Protein AF-A0A8K0GBY3-F1 (afdb_monomer_lite)

Organism: Ignelater luminosus (NCBI:txid2038154)

pLDDT: mean 87.92, std 7.22, range [47.56, 95.12]

Sequence (126 aa):
MGFKRESTELSTTEKSYIDDQINLSQSTLINLGNVDVIVSHQLIFSMIDGKICNALIDTKATQKCYLCGAISKQFNEIDKGLNLKIQSSYLQFGLSILHGWIRCFECQRQSFLKTKAEFRKSFATK

Foldseek 3Di:
DDDDDDDLVVLQVVVVVVVVVLVVDAWDWDDPPPDIDTHDDDDFQQPDDLVSLCSNQVHPDSQADSFQRDGPVCVVVVVVVVVGHTDPVSCSNPDPVVVVVVVVVVVVVVVVVVVVVVVVVVVVVD

Secondary structure (DSSP, 8-state):
-------HHHHHHHHHHHHHHHHTPPPEEEEETTEEEEE----------HHHHHHHTT---TTB-TTT--BTTGGG-HHHHTTPPP-GGGGGG---HHHHHHHHHHHHHHHHHHHHHHHHHHHH--

Structure (mmCIF, N/CA/C/O backbone):
data_AF-A0A8K0GBY3-F1
#
_entry.id   AF-A0A8K0GBY3-F1
#
loop_
_atom_site.group_PDB
_atom_site.id
_atom_site.type_symbol
_atom_site.label_atom_id
_atom_site.label_alt_id
_atom_site.label_comp_id
_atom_site.label_asym_id
_atom_site.label_entity_id
_atom_site.label_seq_id
_atom_site.pdbx_PDB_ins_code
_atom_site.Cartn_x
_atom_site.Cartn_y
_atom_site.Cartn_z
_atom_site.occupancy
_atom_site.B_iso_or_equiv
_atom_site.auth_seq_id
_atom_site.auth_comp_id
_atom_site.auth_asym_id
_atom_site.auth_atom_id
_atom_site.pdbx_PDB_model_num
ATOM 1 N N . MET A 1 1 ? -6.164 23.008 11.878 1.00 47.56 1 MET A N 1
ATOM 2 C CA . MET A 1 1 ? -5.899 22.129 10.717 1.00 47.56 1 MET A CA 1
ATOM 3 C C . MET A 1 1 ? -5.616 23.012 9.517 1.00 47.56 1 MET A C 1
ATOM 5 O O . MET A 1 1 ? -6.468 23.812 9.165 1.00 47.56 1 MET A O 1
ATOM 9 N N . GLY A 1 2 ? -4.396 22.967 8.982 1.00 71.25 2 GLY A N 1
ATOM 10 C CA . GLY A 1 2 ? -3.992 23.784 7.833 1.00 71.25 2 GLY A CA 1
ATOM 11 C C . GLY A 1 2 ? -4.065 22.989 6.532 1.00 71.25 2 GLY A C 1
ATOM 12 O O . GLY A 1 2 ? -3.936 21.766 6.554 1.00 71.25 2 GLY A O 1
ATOM 13 N N . PHE A 1 3 ? -4.233 23.678 5.406 1.00 80.00 3 PHE A N 1
ATOM 14 C CA . PHE A 1 3 ? -4.109 23.073 4.082 1.00 80.00 3 PHE A CA 1
ATOM 15 C C . PHE A 1 3 ? -2.647 22.694 3.839 1.00 80.00 3 PHE A C 1
ATOM 17 O O . PHE A 1 3 ? -1.789 23.564 3.694 1.00 80.00 3 PHE A O 1
ATOM 24 N N . LYS A 1 4 ? -2.356 21.393 3.823 1.00 88.12 4 LYS A N 1
ATOM 25 C CA . LYS A 1 4 ? -1.024 20.863 3.525 1.00 88.12 4 LYS A CA 1
ATOM 26 C C . LYS A 1 4 ? -1.059 20.124 2.197 1.00 88.12 4 LYS A C 1
ATOM 28 O O . LYS A 1 4 ? -2.007 19.401 1.901 1.00 88.12 4 LYS A O 1
ATOM 33 N N . ARG A 1 5 ? -0.015 20.313 1.393 1.00 86.88 5 ARG A N 1
ATOM 34 C CA . ARG A 1 5 ? 0.188 19.546 0.163 1.00 86.88 5 ARG A CA 1
ATOM 35 C C . ARG A 1 5 ? 0.670 18.143 0.521 1.00 86.88 5 ARG A C 1
ATOM 37 O O . ARG A 1 5 ? 1.467 17.993 1.437 1.00 86.88 5 ARG A O 1
ATOM 44 N N . GLU A 1 6 ? 0.219 17.143 -0.223 1.00 85.50 6 GLU A N 1
ATOM 45 C CA . GLU A 1 6 ? 0.668 15.758 -0.069 1.00 85.50 6 GLU A CA 1
ATOM 46 C C . GLU A 1 6 ? 2.194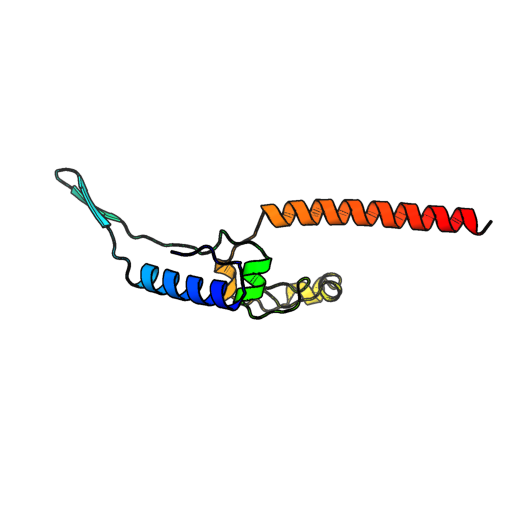 15.638 -0.254 1.00 85.50 6 GLU A C 1
ATOM 48 O O . GLU A 1 6 ? 2.747 16.105 -1.257 1.00 85.50 6 GLU A O 1
ATOM 53 N N . SER A 1 7 ? 2.861 14.997 0.706 1.00 89.50 7 SER A N 1
ATOM 54 C CA . SER A 1 7 ? 4.278 14.628 0.660 1.00 89.50 7 SER A CA 1
ATOM 55 C C . SER A 1 7 ? 4.471 13.245 1.279 1.00 89.50 7 SER A C 1
ATOM 57 O O . SER A 1 7 ? 3.657 12.821 2.096 1.00 89.50 7 SER A O 1
ATOM 59 N N . THR A 1 8 ? 5.561 12.559 0.927 1.00 88.75 8 THR A N 1
ATOM 60 C CA . THR A 1 8 ? 5.889 11.234 1.478 1.00 88.75 8 THR A CA 1
ATOM 61 C C . THR A 1 8 ? 5.941 11.244 3.006 1.00 88.75 8 THR A C 1
ATOM 63 O O . THR A 1 8 ? 5.339 10.396 3.653 1.00 88.75 8 THR A O 1
ATOM 66 N N . GLU A 1 9 ? 6.607 12.244 3.586 1.00 90.00 9 GLU A N 1
ATOM 67 C CA . GLU A 1 9 ? 6.744 12.409 5.038 1.00 90.00 9 GLU A CA 1
ATOM 68 C C . GLU A 1 9 ? 5.389 12.608 5.723 1.00 90.00 9 GLU A C 1
ATOM 70 O O . GLU A 1 9 ? 5.114 11.983 6.748 1.00 90.00 9 GLU A O 1
ATOM 75 N N . LEU A 1 10 ? 4.521 13.443 5.140 1.00 91.25 10 LEU A N 1
ATOM 76 C CA . LEU A 1 10 ? 3.173 13.659 5.658 1.00 91.25 10 LEU A CA 1
ATOM 77 C C . LEU A 1 10 ? 2.344 12.378 5.566 1.00 91.25 10 LEU A C 1
ATOM 79 O O . LEU A 1 10 ? 1.725 12.002 6.551 1.00 91.25 10 LEU A O 1
ATOM 83 N N . SER A 1 11 ? 2.374 11.668 4.437 1.00 91.19 11 SER A N 1
ATOM 84 C CA . SER A 1 11 ? 1.627 10.417 4.263 1.00 91.19 11 SER A CA 1
ATOM 85 C C . SER A 1 11 ? 2.024 9.348 5.282 1.00 91.19 11 SER A C 1
ATOM 87 O O . SER A 1 11 ? 1.151 8.700 5.854 1.00 91.19 11 SER A O 1
ATOM 89 N N . THR A 1 12 ? 3.322 9.187 5.549 1.00 91.69 12 THR A N 1
ATOM 90 C CA . THR A 1 12 ? 3.815 8.228 6.547 1.00 91.69 12 THR A CA 1
ATOM 91 C C . THR A 1 12 ? 3.452 8.651 7.971 1.00 91.69 12 THR A C 1
ATOM 93 O O . THR A 1 12 ? 3.030 7.816 8.770 1.00 91.69 12 THR A O 1
ATOM 96 N N . THR A 1 13 ? 3.554 9.946 8.281 1.00 92.81 13 THR A N 1
ATOM 97 C CA . THR A 1 13 ? 3.226 10.480 9.613 1.00 92.81 13 THR A CA 1
ATOM 98 C C . THR A 1 13 ? 1.736 10.339 9.918 1.00 92.81 13 THR A C 1
ATOM 100 O O . THR A 1 13 ? 1.367 9.834 10.975 1.00 92.81 13 THR A O 1
ATOM 103 N N . GLU A 1 14 ? 0.875 10.732 8.979 1.00 92.62 14 GLU A N 1
ATOM 104 C CA . GLU A 1 14 ? -0.579 10.608 9.120 1.00 92.62 14 GLU A CA 1
ATOM 105 C C . GLU A 1 14 ? -0.999 9.135 9.194 1.00 92.62 14 GLU A C 1
ATOM 107 O O . GLU A 1 14 ? -1.872 8.787 9.983 1.00 92.62 14 GLU A O 1
ATOM 112 N N . LYS A 1 15 ? -0.338 8.237 8.446 1.00 92.75 15 LYS A N 1
ATOM 113 C CA . LYS A 1 15 ? -0.593 6.796 8.567 1.00 92.75 15 LYS A CA 1
ATOM 114 C C . LYS A 1 15 ? -0.280 6.277 9.969 1.00 92.75 15 LYS A C 1
ATOM 116 O O . LYS A 1 15 ? -1.132 5.616 10.551 1.00 92.75 15 LYS A O 1
ATOM 121 N N . SER A 1 16 ? 0.894 6.600 10.513 1.00 93.69 16 SER A N 1
ATOM 122 C CA . SER A 1 16 ? 1.262 6.196 11.878 1.00 93.69 16 SER A CA 1
ATOM 123 C C . SER A 1 16 ? 0.267 6.739 12.901 1.00 93.69 16 SER A C 1
ATOM 125 O O . SER A 1 16 ? -0.203 5.999 13.755 1.00 93.69 16 SER A O 1
ATOM 127 N N . TYR A 1 17 ? -0.113 8.011 12.768 1.00 95.06 17 TYR A N 1
ATOM 128 C CA . TYR A 1 17 ? -1.076 8.647 13.660 1.00 95.06 17 TYR A CA 1
ATOM 129 C C . TYR A 1 17 ? -2.440 7.941 13.657 1.00 95.06 17 TYR A C 1
ATOM 131 O O . TYR A 1 17 ? -3.022 7.711 14.716 1.00 95.06 17 TYR A O 1
ATOM 139 N N . ILE A 1 18 ? -2.945 7.569 12.479 1.00 93.94 18 ILE A N 1
ATOM 140 C CA . ILE A 1 18 ? -4.205 6.830 12.367 1.00 93.94 18 ILE A CA 1
ATOM 141 C C . ILE A 1 18 ? -4.057 5.398 12.892 1.00 93.94 18 ILE A C 1
ATOM 143 O O . ILE A 1 18 ? -4.957 4.925 13.578 1.00 93.94 18 ILE A O 1
ATOM 147 N N . ASP A 1 19 ? -2.938 4.717 12.640 1.00 93.31 19 ASP A N 1
ATOM 148 C CA . ASP A 1 19 ? -2.699 3.373 13.183 1.00 93.31 19 ASP A CA 1
ATOM 149 C C . ASP A 1 19 ? -2.712 3.354 14.707 1.00 93.31 19 ASP A C 1
ATOM 151 O O . ASP A 1 19 ? -3.326 2.472 15.308 1.00 93.31 19 ASP A O 1
ATOM 155 N N . ASP A 1 20 ? -2.101 4.356 15.335 1.00 95.12 20 ASP A N 1
ATOM 156 C CA . ASP A 1 20 ? -2.105 4.501 16.787 1.00 95.12 20 ASP A CA 1
ATOM 157 C C . ASP A 1 20 ? -3.537 4.665 17.321 1.00 95.12 20 ASP A C 1
ATOM 159 O O . ASP A 1 20 ? -3.912 4.036 18.311 1.00 95.12 20 ASP A O 1
ATOM 163 N N . GLN A 1 21 ? -4.383 5.440 16.631 1.00 94.06 21 GLN A N 1
ATOM 164 C CA . GLN A 1 21 ? -5.799 5.576 16.989 1.00 94.06 21 GLN A CA 1
ATOM 165 C C . GLN A 1 21 ? -6.592 4.282 16.802 1.00 94.06 21 GLN A C 1
ATOM 167 O O . 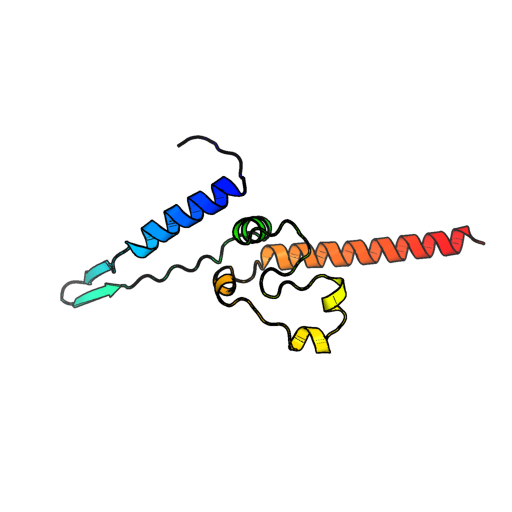GLN A 1 21 ? -7.454 3.969 17.624 1.00 94.06 21 GLN A O 1
ATOM 172 N N . ILE A 1 22 ? -6.308 3.521 15.744 1.00 92.94 22 ILE A N 1
ATOM 173 C CA . ILE A 1 22 ? -6.952 2.228 15.486 1.00 92.94 22 ILE A CA 1
ATOM 174 C C . ILE A 1 22 ? -6.580 1.227 16.581 1.00 92.94 22 ILE A C 1
ATOM 176 O O . ILE A 1 22 ? -7.459 0.543 17.100 1.00 92.94 22 ILE A O 1
ATOM 180 N N . ASN A 1 23 ? -5.308 1.180 16.980 1.00 91.06 23 ASN A N 1
ATOM 181 C CA . ASN A 1 23 ? -4.822 0.283 18.030 1.00 91.06 23 ASN A CA 1
ATOM 182 C C . ASN A 1 23 ? -5.415 0.605 19.411 1.00 91.06 23 ASN A C 1
ATOM 184 O O . ASN A 1 23 ? -5.592 -0.292 20.232 1.00 91.06 23 ASN A O 1
ATOM 188 N N . LEU A 1 24 ? -5.737 1.876 19.665 1.00 92.75 24 LEU A N 1
ATOM 189 C CA . LEU A 1 24 ? -6.419 2.320 20.884 1.00 92.75 24 LEU A CA 1
ATOM 190 C C . LEU A 1 24 ? -7.946 2.136 20.828 1.00 92.75 24 LEU A C 1
ATOM 192 O O . LEU A 1 24 ? -8.622 2.323 21.842 1.00 92.75 24 LEU A O 1
ATOM 196 N N . SER A 1 25 ? -8.503 1.791 19.664 1.00 89.38 25 SER A N 1
ATOM 197 C CA . SER A 1 25 ? -9.943 1.647 19.473 1.00 89.38 25 SER A CA 1
ATOM 198 C C . SER A 1 25 ? -10.482 0.427 20.222 1.00 89.38 25 SER A C 1
ATOM 200 O O . SER A 1 25 ? -9.972 -0.687 20.098 1.00 89.38 25 SER A O 1
ATOM 202 N N . GLN A 1 26 ? -11.538 0.637 21.006 1.00 88.94 26 GLN A N 1
ATOM 203 C CA . GLN A 1 26 ? -12.201 -0.418 21.768 1.00 88.94 26 GLN A CA 1
ATOM 204 C C . GLN A 1 26 ? -13.436 -0.943 21.029 1.00 88.94 26 GLN A C 1
ATOM 206 O O . GLN A 1 26 ? -13.998 -0.291 20.147 1.00 88.94 26 GLN A O 1
ATOM 211 N N . SER A 1 27 ? -13.874 -2.144 21.406 1.00 92.06 27 SER A N 1
ATOM 212 C CA . SER A 1 27 ? -15.143 -2.690 20.916 1.00 92.06 27 SER A CA 1
ATOM 213 C C . SER A 1 27 ? -16.315 -1.853 21.432 1.00 92.06 27 SER A C 1
ATOM 215 O O . SER A 1 27 ? -16.293 -1.378 22.567 1.00 92.06 27 SER A O 1
ATOM 217 N N . THR A 1 28 ? -17.349 -1.675 20.614 1.00 93.75 28 THR A N 1
ATOM 218 C CA . THR A 1 28 ? -18.536 -0.906 21.005 1.00 93.75 28 THR A CA 1
ATOM 219 C C . THR A 1 28 ? -19.559 -1.836 21.637 1.00 93.75 28 THR A C 1
ATOM 221 O O . THR A 1 28 ? -19.974 -2.815 21.020 1.00 93.75 28 THR A O 1
ATOM 224 N N . LEU A 1 29 ? -19.978 -1.518 22.862 1.00 92.75 29 LEU A N 1
ATOM 225 C CA . LEU A 1 29 ? -21.106 -2.168 23.520 1.00 92.75 29 LEU A CA 1
ATOM 226 C C . LEU A 1 29 ? -22.400 -1.465 23.099 1.00 92.75 29 LEU A C 1
ATOM 228 O O . LEU A 1 29 ? -22.540 -0.256 23.276 1.00 92.75 29 LEU A O 1
ATOM 232 N N . ILE A 1 30 ? -23.342 -2.223 22.554 1.00 94.44 30 ILE A N 1
ATOM 233 C CA . ILE A 1 30 ? -24.664 -1.748 22.157 1.00 94.44 30 ILE A CA 1
ATOM 234 C C . ILE A 1 30 ? -25.695 -2.496 22.996 1.00 94.44 30 ILE A C 1
ATOM 236 O O . ILE A 1 30 ? -25.821 -3.714 22.885 1.00 94.44 30 ILE A O 1
ATOM 240 N N . ASN A 1 31 ? -26.450 -1.765 23.813 1.00 91.06 31 ASN A N 1
ATOM 241 C CA . ASN A 1 31 ? -27.575 -2.326 24.552 1.00 91.06 31 ASN A CA 1
ATOM 242 C C . ASN A 1 31 ? -28.846 -2.248 23.691 1.00 91.06 31 ASN A C 1
ATOM 244 O O . ASN A 1 31 ? -29.291 -1.163 23.314 1.00 91.06 31 ASN A O 1
ATOM 248 N N . LEU A 1 32 ? -29.420 -3.405 23.366 1.00 90.31 32 LEU A N 1
ATOM 249 C CA . LEU A 1 32 ? -30.674 -3.548 22.624 1.00 90.31 32 LEU A CA 1
ATOM 250 C C . LEU A 1 32 ? -31.763 -4.083 23.562 1.00 90.31 32 LEU A C 1
ATOM 252 O O . LEU A 1 32 ? -32.265 -5.199 23.408 1.00 90.31 32 LEU A O 1
ATOM 256 N N . GLY A 1 33 ? -32.108 -3.285 24.573 1.00 89.94 33 GLY A N 1
ATOM 257 C CA . GLY A 1 33 ? -33.114 -3.628 25.576 1.00 89.94 33 GLY A CA 1
ATOM 258 C C . GLY A 1 33 ? -32.614 -4.714 26.526 1.00 89.94 33 GLY A C 1
ATOM 259 O O . GLY A 1 33 ? -31.952 -4.414 27.513 1.00 89.94 33 GLY A O 1
ATOM 260 N N . ASN A 1 34 ? -32.921 -5.978 26.217 1.00 89.75 34 ASN A N 1
ATOM 261 C CA . ASN A 1 34 ? -32.572 -7.127 27.065 1.00 89.75 34 ASN A CA 1
ATOM 262 C C . ASN A 1 34 ? -31.292 -7.856 26.622 1.00 89.75 34 ASN A C 1
ATOM 264 O O . ASN A 1 34 ? -30.936 -8.869 27.220 1.00 89.75 34 ASN A O 1
ATOM 268 N N . VAL A 1 35 ? -30.634 -7.395 25.556 1.00 92.50 35 VAL A N 1
ATOM 269 C CA . VAL A 1 35 ? -29.430 -8.034 25.014 1.00 92.50 35 VAL A CA 1
ATOM 270 C C . VAL A 1 35 ? -28.325 -7.000 24.870 1.00 92.50 35 VAL A C 1
ATOM 272 O O . VAL A 1 35 ? -28.518 -5.966 24.232 1.00 92.50 35 VAL A O 1
ATOM 275 N N . ASP A 1 36 ? -27.157 -7.318 25.419 1.00 92.88 36 ASP A N 1
ATOM 276 C CA . ASP A 1 36 ? -25.923 -6.580 25.175 1.00 92.88 36 ASP A CA 1
ATOM 277 C C . ASP A 1 36 ? -25.176 -7.202 23.993 1.00 92.88 36 ASP A C 1
ATOM 279 O O . ASP A 1 36 ? -24.875 -8.397 23.978 1.00 92.88 36 ASP A O 1
ATOM 283 N N . VAL A 1 37 ? -24.874 -6.383 22.988 1.00 94.56 37 VAL A N 1
ATOM 284 C CA . VAL A 1 37 ? -24.120 -6.768 21.793 1.00 94.56 37 VAL A CA 1
ATOM 285 C C . VAL A 1 37 ? -22.763 -6.081 21.824 1.00 94.56 37 VAL A C 1
ATOM 287 O O . VAL A 1 37 ? -22.682 -4.864 21.962 1.00 94.56 37 VAL A O 1
ATOM 290 N N . ILE A 1 38 ? -21.688 -6.851 21.662 1.00 94.94 38 ILE A N 1
ATOM 291 C CA . ILE A 1 38 ? -20.325 -6.323 21.554 1.00 94.94 38 ILE A CA 1
ATOM 292 C C . ILE A 1 38 ? -19.913 -6.351 20.084 1.00 94.94 38 ILE A C 1
ATOM 294 O O . ILE A 1 38 ? -19.896 -7.409 19.457 1.00 94.94 38 ILE A O 1
ATOM 298 N N . VAL A 1 39 ? -19.562 -5.189 19.540 1.00 94.06 39 VAL A N 1
ATOM 299 C CA . VAL A 1 39 ? -19.108 -5.026 18.157 1.00 94.06 39 VAL A CA 1
ATOM 300 C C . VAL A 1 39 ? -17.601 -4.796 18.141 1.00 94.06 39 VAL A C 1
ATOM 302 O O . VAL A 1 39 ? -17.113 -3.775 18.628 1.00 94.06 39 VAL A O 1
ATOM 305 N N . SER A 1 40 ? -16.862 -5.745 17.567 1.00 93.62 40 SER A N 1
ATOM 306 C CA . SER A 1 40 ? -15.429 -5.616 17.294 1.00 93.62 40 SER A CA 1
ATOM 307 C C . SER A 1 40 ? -15.193 -4.983 15.923 1.00 93.62 40 SER A C 1
ATOM 309 O O . SER A 1 40 ? -15.781 -5.420 14.932 1.00 93.62 40 SER A O 1
ATOM 311 N N . HIS A 1 41 ? -14.287 -4.011 15.846 1.00 92.94 41 HIS A N 1
ATOM 312 C CA . HIS A 1 41 ? -13.969 -3.303 14.607 1.00 92.94 41 HIS A CA 1
ATOM 313 C C . HIS A 1 41 ? -12.613 -3.754 14.064 1.00 92.94 41 HIS A C 1
ATOM 315 O O . HIS A 1 41 ? -11.615 -3.712 14.778 1.00 92.94 41 HIS A O 1
ATOM 321 N N . GLN A 1 42 ? -12.568 -4.140 12.788 1.00 91.25 42 GLN A N 1
ATOM 322 C CA . GLN A 1 42 ? -11.322 -4.393 12.067 1.00 91.25 42 GLN A CA 1
ATOM 323 C C . GLN A 1 42 ? -11.240 -3.445 10.873 1.00 91.25 42 GLN A C 1
ATOM 325 O O . GLN A 1 42 ? -12.061 -3.504 9.958 1.00 91.25 42 GLN A O 1
ATOM 330 N N . LEU A 1 43 ? -10.246 -2.560 10.889 1.00 91.69 43 LEU A N 1
ATOM 331 C CA . LEU A 1 43 ? -10.026 -1.573 9.837 1.00 91.69 43 LEU A CA 1
ATOM 332 C C . LEU A 1 43 ? -8.915 -2.058 8.903 1.00 91.69 43 LEU A C 1
ATOM 334 O O . LEU A 1 43 ? -7.853 -2.482 9.354 1.00 91.69 43 LEU A O 1
ATOM 338 N N . ILE A 1 44 ? -9.166 -2.004 7.593 1.00 90.69 44 ILE A N 1
ATOM 339 C CA . ILE A 1 44 ? -8.217 -2.422 6.555 1.00 90.69 44 ILE A CA 1
ATOM 340 C C . ILE A 1 44 ? -7.828 -1.199 5.732 1.00 90.69 44 ILE A C 1
ATOM 342 O O . ILE A 1 44 ? -8.679 -0.491 5.194 1.00 90.69 44 ILE A O 1
ATOM 346 N N . PHE A 1 45 ? -6.526 -0.964 5.606 1.00 92.12 45 PHE A N 1
ATOM 347 C CA . PHE A 1 45 ? -5.985 0.202 4.916 1.00 92.12 45 PHE A CA 1
ATOM 348 C C . PHE A 1 45 ? -5.858 -0.011 3.397 1.00 92.12 45 PHE A C 1
ATOM 350 O O . PHE A 1 45 ? -4.771 0.081 2.832 1.00 92.12 45 PHE A O 1
ATOM 357 N N . SER A 1 46 ? -6.980 -0.308 2.734 1.00 91.56 46 SER A N 1
ATOM 358 C CA . SER A 1 46 ? -7.019 -0.656 1.304 1.00 91.56 46 SER A CA 1
ATOM 359 C C . SER A 1 46 ? -7.440 0.488 0.379 1.00 91.56 46 SER A C 1
ATOM 361 O O . SER A 1 46 ? -7.256 0.413 -0.835 1.00 91.56 46 SER A O 1
ATOM 363 N N . MET A 1 47 ? -8.042 1.548 0.920 1.00 90.50 47 MET A N 1
ATOM 364 C CA . MET A 1 47 ? -8.521 2.687 0.133 1.00 90.50 47 MET A CA 1
ATOM 365 C C . MET A 1 47 ? -7.397 3.705 -0.082 1.00 90.50 47 MET A C 1
ATOM 367 O O . MET A 1 47 ? -7.450 4.827 0.417 1.00 90.50 47 MET A O 1
ATOM 371 N N . ILE A 1 48 ? -6.362 3.292 -0.812 1.00 88.12 48 ILE A N 1
ATOM 372 C CA . ILE A 1 48 ? -5.223 4.142 -1.160 1.00 88.12 48 ILE A CA 1
ATOM 373 C C . ILE A 1 48 ? -4.946 4.130 -2.660 1.00 88.12 48 ILE A C 1
ATOM 375 O O . ILE A 1 48 ? -5.277 3.186 -3.386 1.00 88.12 48 ILE A O 1
ATOM 379 N N . ASP A 1 49 ? -4.314 5.193 -3.141 1.00 85.88 49 ASP A N 1
ATOM 380 C CA . ASP A 1 49 ? -3.753 5.223 -4.482 1.00 85.88 49 ASP A CA 1
ATOM 381 C C . ASP A 1 49 ? -2.348 4.593 -4.527 1.00 85.88 49 ASP A C 1
ATOM 383 O O . ASP A 1 49 ? -1.654 4.422 -3.519 1.00 85.88 49 ASP A O 1
AT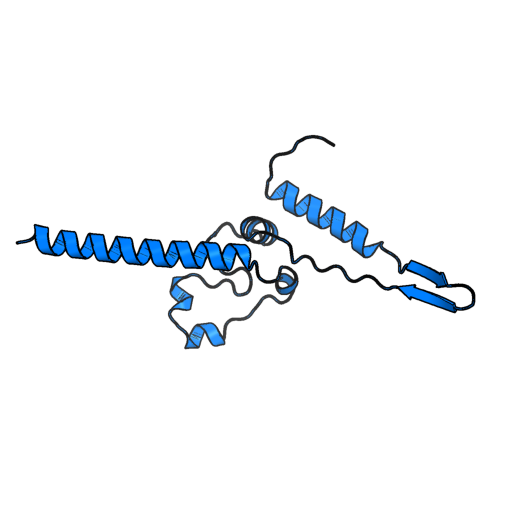OM 387 N N . GLY A 1 50 ? -1.907 4.239 -5.737 1.00 80.88 50 GLY A N 1
ATOM 388 C CA . GLY A 1 50 ? -0.601 3.608 -5.935 1.00 80.88 50 GLY A CA 1
ATOM 389 C C . GLY A 1 50 ? 0.593 4.520 -5.624 1.00 80.88 50 GLY A C 1
ATOM 390 O O . GLY A 1 50 ? 1.683 4.019 -5.357 1.00 80.88 50 GLY A O 1
ATOM 391 N N . LYS A 1 51 ? 0.424 5.848 -5.646 1.00 83.31 51 LYS A N 1
ATOM 392 C CA . LYS A 1 51 ? 1.487 6.805 -5.315 1.00 83.31 51 LYS A CA 1
ATOM 393 C C . LYS A 1 51 ? 1.700 6.857 -3.801 1.00 83.31 51 LYS A C 1
ATOM 395 O O . LYS A 1 51 ? 2.851 6.791 -3.375 1.00 83.31 51 LYS A O 1
ATOM 400 N N . ILE A 1 52 ? 0.631 6.871 -3.010 1.00 87.62 52 ILE A N 1
ATOM 401 C CA . ILE A 1 52 ? 0.696 6.746 -1.549 1.00 87.62 52 ILE A CA 1
ATOM 402 C C . ILE A 1 52 ? 1.287 5.393 -1.150 1.00 87.62 52 ILE A C 1
ATOM 404 O O . ILE A 1 52 ? 2.157 5.341 -0.287 1.00 87.62 52 ILE A O 1
ATOM 408 N N . CYS A 1 53 ? 0.912 4.306 -1.829 1.00 87.94 53 CYS A N 1
ATOM 409 C CA . CYS A 1 53 ? 1.521 2.992 -1.597 1.00 87.94 53 CYS A CA 1
ATOM 410 C C . CYS A 1 53 ? 3.055 3.025 -1.775 1.00 87.94 53 CYS A C 1
ATOM 412 O O . CYS A 1 53 ? 3.800 2.580 -0.905 1.00 87.94 53 CYS A O 1
ATOM 414 N N . ASN A 1 54 ? 3.544 3.641 -2.857 1.00 86.62 54 ASN A N 1
ATOM 415 C CA . ASN A 1 54 ? 4.984 3.797 -3.089 1.00 86.62 54 ASN A CA 1
ATOM 416 C C . ASN A 1 54 ? 5.671 4.679 -2.036 1.00 86.62 54 ASN A C 1
ATOM 418 O O . ASN A 1 54 ? 6.799 4.384 -1.643 1.00 86.62 54 ASN A O 1
ATOM 422 N N . ALA A 1 55 ? 4.994 5.736 -1.577 1.00 88.00 55 ALA A N 1
ATOM 423 C CA . ALA A 1 55 ? 5.481 6.610 -0.514 1.00 88.00 55 ALA A CA 1
ATOM 424 C C . ALA A 1 55 ? 5.660 5.851 0.814 1.00 88.00 55 ALA A C 1
ATOM 426 O O . ALA A 1 55 ? 6.689 5.997 1.466 1.00 88.00 55 ALA A O 1
ATOM 427 N N . LEU A 1 56 ? 4.706 4.987 1.171 1.00 88.31 56 LEU A N 1
ATOM 428 C CA . LEU A 1 56 ? 4.737 4.201 2.411 1.00 88.31 56 LEU A CA 1
ATOM 429 C C . LEU A 1 56 ? 5.783 3.079 2.406 1.00 88.31 56 LEU A C 1
ATOM 431 O O . LEU A 1 56 ? 6.237 2.657 3.465 1.00 88.31 56 LEU A O 1
ATOM 435 N N . ILE A 1 57 ? 6.165 2.589 1.227 1.00 86.62 57 ILE A N 1
ATOM 436 C CA . ILE A 1 57 ? 7.140 1.495 1.058 1.00 86.62 57 ILE A CA 1
ATOM 437 C C . ILE A 1 57 ? 8.550 2.048 0.759 1.00 86.62 57 ILE A C 1
ATOM 439 O O . ILE A 1 57 ? 9.474 1.293 0.462 1.00 86.62 57 ILE A O 1
ATOM 443 N N . ASP A 1 58 ? 8.722 3.374 0.813 1.00 80.06 58 ASP A N 1
ATOM 444 C CA . ASP A 1 58 ? 9.960 4.088 0.465 1.00 80.06 58 ASP A CA 1
ATOM 445 C C . ASP A 1 58 ? 10.540 3.652 -0.898 1.00 80.06 58 ASP A C 1
ATOM 447 O O . ASP A 1 58 ? 11.744 3.483 -1.110 1.00 80.06 58 ASP A O 1
ATOM 451 N N . THR A 1 59 ? 9.653 3.423 -1.870 1.00 78.38 59 THR A N 1
ATOM 452 C CA . THR A 1 59 ? 10.042 3.056 -3.231 1.00 78.38 59 THR A CA 1
ATOM 453 C C . THR A 1 59 ? 9.941 4.272 -4.145 1.00 78.38 59 THR A C 1
ATOM 455 O O . THR A 1 59 ? 8.870 4.807 -4.417 1.00 78.38 59 THR A O 1
ATOM 458 N N . LYS A 1 60 ? 11.089 4.699 -4.683 1.00 71.12 60 LYS A N 1
ATOM 459 C CA . LYS A 1 60 ? 11.167 5.805 -5.659 1.00 71.12 60 LYS A CA 1
ATOM 460 C C . LYS A 1 60 ? 10.729 5.391 -7.070 1.00 71.12 60 LYS A C 1
ATOM 462 O O . LYS A 1 60 ? 10.549 6.236 -7.942 1.00 71.12 60 LYS A O 1
ATOM 467 N N . ALA A 1 61 ? 10.586 4.088 -7.314 1.00 71.94 61 ALA A N 1
ATOM 468 C CA . ALA A 1 61 ? 10.258 3.531 -8.619 1.00 71.94 61 ALA A CA 1
ATOM 469 C C . ALA A 1 61 ? 8.741 3.389 -8.805 1.00 71.94 61 ALA A C 1
ATOM 471 O O . ALA A 1 61 ? 8.116 2.492 -8.253 1.00 71.94 61 ALA A O 1
ATOM 472 N N . THR A 1 62 ? 8.161 4.216 -9.673 1.00 69.81 62 THR A N 1
ATOM 473 C CA . THR A 1 62 ? 6.725 4.182 -10.009 1.00 69.81 62 THR A CA 1
ATOM 474 C C . THR A 1 62 ? 6.293 2.951 -10.816 1.00 69.81 62 THR A C 1
ATOM 476 O O . THR A 1 62 ? 5.098 2.701 -10.947 1.00 69.81 62 THR A O 1
ATOM 479 N N . GLN A 1 63 ? 7.244 2.183 -11.361 1.00 77.69 63 GLN A N 1
ATOM 480 C CA . GLN A 1 63 ? 7.016 0.985 -12.186 1.00 77.69 63 GLN A CA 1
ATOM 481 C C . GLN A 1 63 ? 7.614 -0.285 -11.558 1.00 77.69 63 GLN A C 1
ATOM 483 O O . GLN A 1 63 ? 8.143 -1.155 -12.254 1.00 77.69 63 GLN A O 1
ATOM 488 N N . LYS A 1 64 ? 7.578 -0.375 -10.230 1.00 86.06 64 LYS A N 1
ATOM 489 C CA . LYS A 1 64 ? 7.976 -1.562 -9.474 1.00 86.06 64 LYS A CA 1
ATOM 490 C C . LYS A 1 64 ? 6.758 -2.078 -8.719 1.00 86.06 64 LYS A C 1
ATOM 492 O O . LYS A 1 64 ? 6.021 -1.291 -8.134 1.00 86.06 64 LYS A O 1
ATOM 497 N N . CYS A 1 65 ? 6.521 -3.385 -8.749 1.00 87.88 65 CYS A N 1
ATOM 498 C CA . CYS A 1 65 ? 5.437 -3.969 -7.971 1.00 87.88 65 CYS A CA 1
ATOM 499 C C . CYS A 1 65 ? 5.736 -3.820 -6.479 1.00 87.88 65 CYS A C 1
ATOM 501 O O . CYS A 1 65 ? 6.796 -4.239 -6.016 1.00 87.88 65 CYS A O 1
ATOM 503 N N . TYR A 1 66 ? 4.798 -3.253 -5.728 1.00 87.31 66 TYR A N 1
ATOM 504 C CA . TYR A 1 66 ? 4.966 -3.041 -4.296 1.00 87.31 66 TYR A CA 1
ATOM 505 C C . TYR A 1 66 ? 4.934 -4.347 -3.490 1.00 87.31 66 TYR A C 1
ATOM 507 O O . TYR A 1 66 ? 5.585 -4.431 -2.460 1.00 87.31 66 TYR A O 1
ATOM 515 N N . LEU A 1 67 ? 4.243 -5.387 -3.974 1.00 89.94 67 LEU A N 1
ATOM 516 C CA . LEU A 1 67 ? 4.132 -6.676 -3.279 1.00 89.94 67 LEU A CA 1
ATOM 517 C C . LEU A 1 67 ? 5.394 -7.533 -3.405 1.00 89.94 67 LEU A C 1
ATOM 519 O O . LEU A 1 67 ? 5.864 -8.085 -2.414 1.00 89.94 67 LEU A O 1
ATOM 523 N N . CYS A 1 68 ? 5.924 -7.677 -4.622 1.00 89.38 68 CYS A N 1
ATOM 524 C CA . CYS A 1 68 ? 7.018 -8.60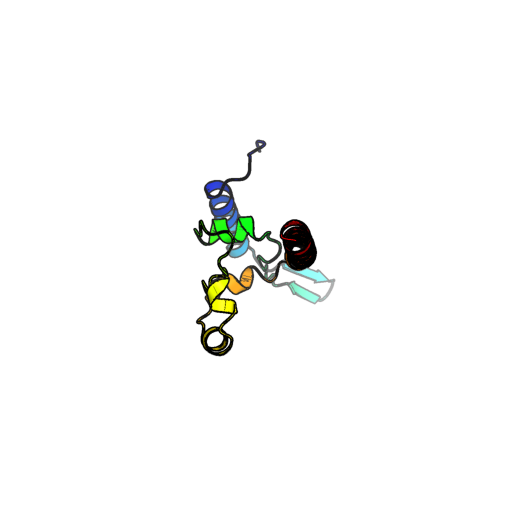9 -4.920 1.00 89.38 68 CYS A CA 1
ATOM 525 C C . CYS A 1 68 ? 8.319 -7.930 -5.365 1.00 89.38 68 CYS A C 1
ATOM 527 O O . CYS A 1 68 ? 9.335 -8.589 -5.568 1.00 89.38 68 CYS A O 1
ATOM 529 N N . GLY A 1 69 ? 8.304 -6.613 -5.568 1.00 87.75 69 GLY A N 1
ATOM 530 C CA . GLY A 1 69 ? 9.469 -5.854 -6.009 1.00 87.75 69 GLY A CA 1
ATOM 531 C C . GLY A 1 69 ? 9.877 -6.069 -7.470 1.00 87.75 69 GLY A C 1
ATOM 532 O O . GLY A 1 69 ? 10.898 -5.520 -7.882 1.00 87.75 69 GLY A O 1
ATOM 533 N N . ALA A 1 70 ? 9.117 -6.827 -8.262 1.00 88.94 70 ALA A N 1
ATOM 534 C CA . ALA A 1 70 ? 9.445 -7.050 -9.664 1.00 88.94 70 ALA A CA 1
ATOM 535 C C . ALA A 1 70 ? 9.257 -5.786 -10.516 1.00 88.94 70 ALA A C 1
ATOM 537 O O . ALA A 1 70 ? 8.333 -4.996 -10.301 1.00 88.94 70 ALA A O 1
ATOM 538 N N . ILE A 1 71 ? 10.131 -5.608 -11.506 1.00 88.38 71 ILE A N 1
ATOM 539 C CA . ILE A 1 71 ? 10.027 -4.561 -12.532 1.00 88.38 71 ILE A CA 1
ATOM 540 C C . ILE A 1 71 ? 9.342 -5.093 -13.795 1.00 88.38 71 ILE A C 1
ATOM 542 O O . ILE A 1 71 ? 9.345 -6.296 -14.050 1.00 88.38 71 ILE A O 1
ATOM 546 N N . SER A 1 72 ? 8.842 -4.199 -14.653 1.00 86.31 72 SER A N 1
ATOM 547 C CA . SER A 1 72 ? 8.122 -4.549 -15.894 1.00 86.31 72 SER A CA 1
ATOM 548 C C . SER A 1 72 ? 8.832 -5.585 -16.777 1.00 86.31 72 SER A C 1
ATOM 550 O O . SER A 1 72 ? 8.173 -6.414 -17.391 1.00 86.31 72 SER A O 1
ATOM 552 N N . LYS A 1 73 ? 10.173 -5.583 -16.828 1.00 86.38 73 LYS A N 1
ATOM 553 C CA . LYS A 1 73 ? 10.942 -6.569 -17.613 1.00 86.38 73 LYS A CA 1
ATOM 554 C C . LYS A 1 73 ? 10.835 -7.993 -17.059 1.00 86.38 73 LYS A C 1
ATOM 556 O O . LYS A 1 73 ? 10.816 -8.935 -17.837 1.00 86.38 73 LYS A O 1
ATOM 561 N N . GLN A 1 74 ? 10.763 -8.138 -15.737 1.00 87.81 74 GLN A N 1
ATOM 562 C CA . GLN A 1 74 ? 10.694 -9.437 -15.062 1.00 87.81 74 GLN A CA 1
ATOM 563 C C . GLN A 1 74 ? 9.302 -10.064 -15.181 1.00 87.81 74 GLN A C 1
ATOM 565 O O . GLN A 1 74 ? 9.184 -11.281 -15.181 1.00 87.81 74 GLN A O 1
ATOM 570 N N . PHE A 1 75 ? 8.255 -9.250 -15.352 1.00 87.00 75 PHE A N 1
ATOM 571 C CA . PHE A 1 75 ? 6.894 -9.747 -15.574 1.00 87.00 75 PHE A CA 1
ATOM 572 C C . PHE A 1 75 ? 6.708 -10.477 -16.909 1.00 87.00 75 PHE A C 1
ATOM 574 O O . PHE A 1 75 ? 5.759 -11.241 -17.046 1.00 87.00 75 PHE A O 1
ATOM 581 N N . ASN A 1 76 ? 7.618 -10.293 -17.870 1.00 88.25 76 ASN A N 1
ATOM 582 C CA . ASN A 1 76 ? 7.599 -11.056 -19.119 1.00 88.25 76 ASN A CA 1
ATOM 583 C C . ASN A 1 76 ? 8.086 -12.506 -18.933 1.00 88.25 76 ASN A C 1
ATOM 585 O O . ASN A 1 76 ? 7.876 -13.337 -19.811 1.00 88.25 76 ASN A O 1
ATOM 589 N N . GLU A 1 77 ? 8.736 -12.818 -17.810 1.00 90.31 77 GLU A N 1
ATOM 590 C CA . GLU A 1 77 ? 9.266 -14.145 -17.497 1.00 90.31 77 GLU A CA 1
ATOM 591 C C . GLU A 1 77 ? 8.325 -14.855 -16.511 1.00 90.31 77 GLU A C 1
ATOM 593 O O . GLU A 1 77 ? 8.544 -14.847 -15.298 1.00 90.31 77 GLU A O 1
ATOM 598 N N . ILE A 1 78 ? 7.254 -15.457 -17.039 1.00 89.19 78 ILE A N 1
ATOM 599 C CA . ILE A 1 78 ? 6.145 -16.029 -16.250 1.00 89.19 78 ILE A CA 1
ATOM 600 C C . ILE A 1 78 ? 6.648 -17.030 -15.197 1.00 89.19 78 ILE A C 1
ATOM 602 O O . ILE A 1 78 ? 6.276 -16.925 -14.028 1.00 89.19 78 ILE A O 1
ATOM 606 N N . ASP A 1 79 ? 7.555 -17.934 -15.576 1.00 90.69 79 ASP A N 1
ATOM 607 C CA . ASP A 1 79 ? 8.093 -18.968 -14.677 1.00 90.69 79 ASP A CA 1
ATOM 608 C C . ASP A 1 79 ? 8.845 -18.377 -13.478 1.00 90.69 79 ASP A C 1
ATOM 610 O O . ASP A 1 79 ? 8.774 -18.886 -12.355 1.00 90.69 79 ASP A O 1
ATOM 614 N N . LYS A 1 80 ? 9.554 -17.260 -13.689 1.00 87.06 80 LYS A N 1
ATOM 615 C CA . LYS A 1 80 ? 10.233 -16.549 -12.600 1.00 87.06 80 LYS A CA 1
ATOM 616 C C . LYS A 1 80 ? 9.235 -15.766 -11.756 1.00 87.06 80 LYS A C 1
ATOM 618 O O . LYS A 1 80 ? 9.409 -15.693 -10.543 1.00 87.06 80 LYS A O 1
ATOM 623 N N . GLY A 1 81 ? 8.181 -15.239 -12.380 1.00 86.00 81 GLY A N 1
ATOM 624 C CA . GLY A 1 81 ? 7.091 -14.527 -11.718 1.00 86.00 81 GLY A CA 1
ATOM 625 C C . GLY A 1 81 ? 6.358 -15.366 -10.669 1.00 86.00 81 GLY A C 1
ATOM 626 O O . GLY A 1 81 ? 6.093 -14.870 -9.576 1.00 86.00 81 GLY A O 1
ATOM 627 N N . LEU A 1 82 ? 6.094 -16.643 -10.963 1.00 87.31 82 LEU A N 1
ATOM 628 C CA . LEU A 1 82 ? 5.399 -17.569 -10.053 1.00 87.31 82 LEU A CA 1
ATOM 629 C C . LEU A 1 82 ? 6.163 -17.838 -8.748 1.00 87.31 82 LEU A C 1
ATOM 631 O O . LEU A 1 82 ? 5.555 -18.157 -7.731 1.00 87.31 82 LEU A O 1
ATOM 635 N N . ASN A 1 83 ? 7.487 -17.686 -8.769 1.00 88.44 83 ASN A N 1
ATOM 636 C CA . ASN A 1 83 ? 8.367 -17.980 -7.638 1.00 88.44 83 ASN A CA 1
ATOM 637 C C . ASN A 1 83 ? 8.768 -16.729 -6.837 1.00 88.44 83 ASN A C 1
ATOM 639 O O . ASN A 1 83 ? 9.620 -16.798 -5.947 1.00 88.44 83 ASN A O 1
ATOM 643 N N . LEU A 1 84 ? 8.191 -15.565 -7.150 1.00 89.44 84 LEU A N 1
ATOM 644 C CA . LEU A 1 84 ? 8.512 -14.326 -6.453 1.00 89.44 84 LEU A CA 1
ATOM 645 C C . LEU A 1 84 ? 7.953 -14.330 -5.028 1.00 89.44 84 LEU A C 1
ATOM 647 O O . LEU A 1 84 ? 6.773 -14.584 -4.793 1.00 89.44 84 LEU A O 1
ATOM 651 N N . LYS A 1 85 ? 8.804 -13.965 -4.068 1.00 91.31 85 LYS A N 1
ATOM 652 C CA . LYS A 1 85 ? 8.382 -13.759 -2.682 1.00 91.31 85 LYS A CA 1
ATOM 653 C C . LYS A 1 85 ? 7.582 -12.466 -2.573 1.00 91.31 85 LYS A C 1
ATOM 655 O O . LYS A 1 85 ? 8.036 -11.412 -3.019 1.00 91.31 85 LYS A O 1
ATOM 660 N N . ILE A 1 86 ? 6.415 -12.558 -1.946 1.00 92.19 86 ILE A N 1
ATOM 661 C CA . ILE A 1 86 ? 5.569 -11.406 -1.636 1.00 92.19 86 ILE A CA 1
ATOM 662 C C . ILE A 1 86 ? 5.803 -10.932 -0.203 1.00 92.19 86 ILE A C 1
ATOM 664 O O . ILE A 1 86 ? 6.049 -11.730 0.701 1.00 92.19 86 ILE A O 1
ATOM 668 N N . GLN A 1 87 ? 5.711 -9.624 0.004 1.00 89.81 87 GLN A N 1
ATOM 669 C CA . GLN A 1 87 ? 5.716 -9.007 1.325 1.00 89.81 87 GLN A CA 1
ATOM 670 C C . GLN A 1 87 ? 4.287 -8.979 1.873 1.00 89.81 87 GLN A C 1
ATOM 672 O O . GLN A 1 87 ? 3.468 -8.155 1.464 1.00 89.81 87 GLN A O 1
ATOM 677 N N . SER A 1 88 ? 3.975 -9.893 2.796 1.00 89.38 88 SER A N 1
ATOM 678 C CA . SER A 1 88 ? 2.615 -10.063 3.329 1.00 89.38 88 SER A CA 1
ATOM 679 C C . SER A 1 88 ? 2.077 -8.823 4.050 1.00 89.38 88 SER A C 1
ATOM 681 O O . SER A 1 88 ? 0.875 -8.579 4.021 1.00 89.38 88 SER A O 1
ATOM 683 N N . SER A 1 89 ? 2.951 -8.002 4.642 1.00 88.44 89 SER A N 1
ATOM 684 C CA . SER A 1 89 ? 2.577 -6.737 5.297 1.00 88.44 89 SER A CA 1
ATOM 685 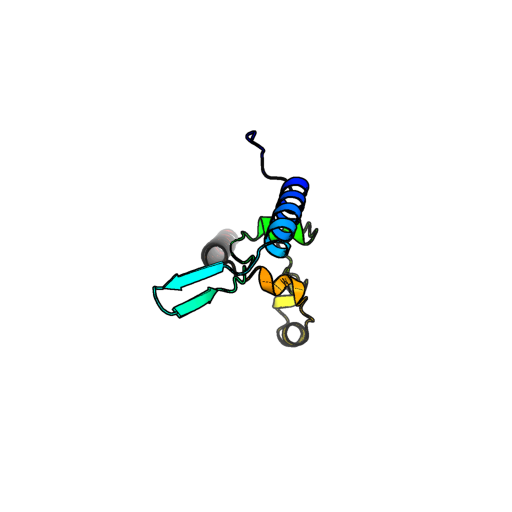C C . SER A 1 89 ? 1.946 -5.726 4.337 1.00 88.44 89 SER A C 1
ATOM 687 O O . SER A 1 89 ? 1.164 -4.878 4.755 1.00 88.44 89 SER A O 1
ATOM 689 N N . TYR A 1 90 ? 2.239 -5.825 3.040 1.00 90.25 90 TYR A N 1
ATOM 690 C CA . TYR A 1 90 ? 1.721 -4.913 2.021 1.00 90.25 90 TYR A CA 1
ATOM 691 C C . TYR A 1 90 ? 0.398 -5.384 1.407 1.00 90.25 90 TYR A C 1
ATOM 693 O O . TYR A 1 90 ? -0.212 -4.651 0.630 1.00 90.25 90 TYR A O 1
ATOM 701 N N . LEU A 1 91 ? -0.095 -6.573 1.775 1.00 91.00 91 LEU A N 1
ATOM 702 C CA . LEU A 1 91 ? -1.404 -7.061 1.323 1.00 91.00 91 LEU A CA 1
ATOM 703 C C . LEU A 1 91 ? -2.559 -6.203 1.854 1.00 91.00 91 LEU A C 1
ATOM 705 O O . LEU A 1 91 ? -3.594 -6.102 1.198 1.00 91.00 91 LEU A O 1
ATOM 709 N N . GLN A 1 92 ? -2.366 -5.528 2.992 1.00 90.69 92 GLN A N 1
ATOM 710 C CA . GLN A 1 92 ? -3.360 -4.623 3.580 1.00 90.69 92 GLN A CA 1
ATOM 711 C C . GLN A 1 92 ? -3.735 -3.450 2.661 1.00 90.69 92 GLN A C 1
ATOM 713 O O . GLN A 1 92 ? -4.837 -2.924 2.773 1.00 90.69 92 GLN A O 1
ATOM 718 N N . PHE A 1 93 ? -2.841 -3.072 1.738 1.00 90.00 93 PHE A N 1
ATOM 719 C CA . PHE A 1 93 ? -3.074 -2.011 0.756 1.00 90.00 93 PHE A CA 1
ATOM 720 C C . PHE A 1 93 ? -4.109 -2.397 -0.305 1.00 90.00 93 PHE A C 1
ATOM 722 O O . PHE A 1 93 ? -4.613 -1.530 -1.016 1.00 90.00 93 PHE A O 1
ATOM 729 N N . GLY A 1 94 ? -4.451 -3.685 -0.406 1.00 89.81 94 GLY A N 1
ATOM 730 C CA . GLY A 1 94 ? -5.429 -4.187 -1.360 1.00 89.81 94 GLY A CA 1
ATOM 731 C C . GLY A 1 94 ? -5.029 -3.941 -2.816 1.00 89.81 94 GLY A C 1
ATOM 732 O O . GLY A 1 94 ? -3.867 -3.685 -3.140 1.00 89.81 94 GLY A O 1
ATOM 733 N N . LEU A 1 95 ? -6.014 -4.052 -3.709 1.00 86.94 95 LEU A N 1
ATOM 734 C CA . LEU A 1 95 ? -5.874 -3.750 -5.131 1.00 86.94 95 LEU A CA 1
ATOM 735 C C . LEU A 1 95 ? -6.624 -2.462 -5.454 1.00 86.94 95 LEU A C 1
ATOM 737 O O . LEU A 1 95 ? -7.834 -2.362 -5.253 1.00 86.94 95 LEU A O 1
ATOM 741 N N . SER A 1 96 ? -5.922 -1.490 -6.033 1.00 87.06 96 SER A N 1
ATOM 742 C CA . SER A 1 96 ? -6.549 -0.257 -6.499 1.00 87.06 96 SER A CA 1
ATOM 743 C C . SER A 1 96 ? -7.221 -0.487 -7.856 1.00 87.06 96 SER A C 1
ATOM 745 O O . SER A 1 96 ? -6.638 -0.215 -8.906 1.00 87.06 96 SER A O 1
ATOM 747 N N . ILE A 1 97 ? -8.452 -1.016 -7.841 1.00 89.00 97 ILE A N 1
ATOM 748 C CA . ILE A 1 97 ? -9.231 -1.357 -9.050 1.00 89.00 97 ILE A CA 1
ATOM 749 C C . ILE A 1 97 ? -9.330 -0.154 -9.998 1.00 89.00 97 ILE A C 1
ATOM 751 O O . ILE A 1 97 ? -9.145 -0.301 -11.205 1.00 89.00 97 ILE A O 1
ATOM 755 N N . LEU A 1 98 ? -9.542 1.046 -9.445 1.00 89.38 98 LEU A N 1
ATOM 756 C CA . LEU A 1 98 ? -9.583 2.299 -10.202 1.00 89.38 98 LEU A CA 1
ATOM 757 C C . LEU A 1 98 ? -8.305 2.510 -11.026 1.00 89.38 98 LEU A C 1
ATOM 759 O O . LEU A 1 98 ? -8.366 2.709 -12.240 1.00 89.38 98 LEU A O 1
ATOM 763 N N . HIS A 1 99 ? -7.140 2.430 -10.379 1.00 85.12 99 HIS A N 1
ATOM 764 C CA . HIS A 1 99 ? -5.863 2.586 -11.070 1.00 85.12 99 HIS A CA 1
ATOM 765 C C . HIS A 1 99 ? -5.581 1.414 -12.013 1.00 85.12 99 HIS A C 1
ATOM 767 O O . HIS A 1 99 ? -4.976 1.631 -13.060 1.00 85.12 99 HIS A O 1
ATOM 773 N N . GLY A 1 100 ? -6.056 0.205 -11.696 1.00 87.62 100 GLY A N 1
ATOM 774 C CA . GLY A 1 100 ? -6.004 -0.947 -12.595 1.00 87.62 100 GLY A CA 1
ATOM 775 C C . GLY A 1 100 ? -6.639 -0.634 -13.950 1.00 87.62 100 GLY A C 1
ATOM 776 O O . GLY A 1 100 ? -5.969 -0.718 -14.977 1.00 87.62 100 GLY A O 1
ATOM 777 N N . TRP A 1 101 ? -7.887 -0.159 -13.953 1.00 92.81 101 TRP A N 1
ATOM 778 C CA . TRP A 1 101 ? -8.594 0.216 -15.182 1.00 92.81 101 TRP A CA 1
ATOM 779 C C . TRP A 1 101 ? -7.917 1.356 -15.944 1.00 92.81 101 TRP A C 1
ATOM 781 O O . TRP A 1 101 ? -7.702 1.241 -17.151 1.00 92.81 101 TRP A O 1
ATOM 791 N N . ILE A 1 102 ? -7.526 2.434 -15.254 1.00 91.94 102 ILE A N 1
ATOM 792 C CA . ILE A 1 102 ? -6.841 3.576 -15.886 1.00 91.94 102 ILE A CA 1
ATOM 793 C C . ILE A 1 102 ? -5.568 3.108 -16.601 1.00 91.94 102 ILE A C 1
ATOM 795 O O . ILE A 1 102 ? -5.349 3.443 -17.766 1.00 91.94 102 ILE A O 1
ATOM 799 N N . ARG A 1 103 ? -4.746 2.283 -15.938 1.00 88.44 103 ARG A N 1
ATOM 800 C CA . ARG A 1 103 ? -3.502 1.763 -16.521 1.00 88.44 103 ARG A CA 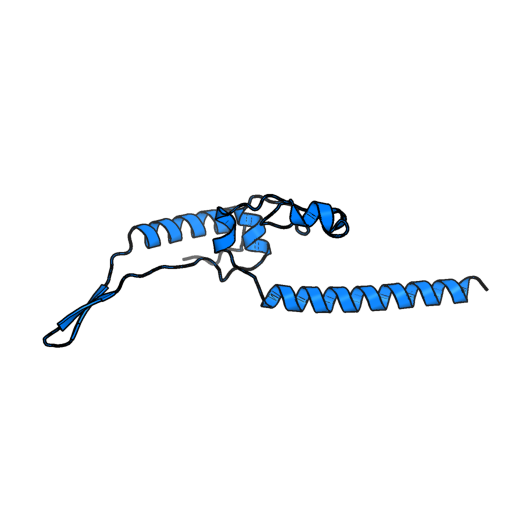1
ATOM 801 C C . ARG A 1 103 ? -3.757 0.806 -17.683 1.00 88.44 103 ARG A C 1
ATOM 803 O O . ARG A 1 103 ? -3.014 0.861 -18.663 1.00 88.44 103 ARG A O 1
ATOM 810 N N . CYS A 1 104 ? -4.806 -0.013 -17.626 1.00 90.88 104 CYS A N 1
ATOM 811 C CA . CYS A 1 104 ? -5.214 -0.856 -18.751 1.00 90.88 104 CYS A CA 1
ATOM 812 C C . CYS A 1 104 ? -5.558 -0.016 -19.991 1.00 90.88 104 CYS A C 1
ATOM 814 O O . CYS A 1 104 ? -5.029 -0.278 -21.075 1.00 90.88 104 CYS A O 1
ATOM 816 N N . PHE A 1 105 ? -6.366 1.037 -19.836 1.00 93.50 105 PHE A N 1
ATOM 817 C CA . PHE A 1 105 ? -6.727 1.918 -20.951 1.00 93.50 105 PHE A CA 1
ATOM 818 C C . PHE A 1 105 ? -5.526 2.703 -21.494 1.00 93.50 105 PHE A C 1
ATOM 820 O O . PHE A 1 105 ? -5.355 2.827 -22.710 1.00 93.50 105 PHE A O 1
ATOM 827 N N . GLU A 1 106 ? -4.647 3.193 -20.617 1.00 92.25 106 GLU A N 1
ATOM 828 C CA . GLU A 1 106 ? -3.406 3.849 -21.033 1.00 92.25 106 GLU A CA 1
ATOM 829 C C . GLU A 1 106 ? -2.499 2.913 -21.837 1.00 92.25 106 GLU A C 1
ATOM 831 O O . GLU A 1 106 ? -1.957 3.329 -22.864 1.00 92.25 106 GLU A O 1
ATOM 836 N N . CYS A 1 107 ? -2.350 1.661 -21.396 1.00 90.12 107 CYS A N 1
ATOM 837 C CA . CYS A 1 107 ? -1.542 0.649 -22.070 1.00 90.12 107 CYS A CA 1
ATOM 838 C C . CYS A 1 107 ? -2.079 0.364 -23.478 1.00 90.12 107 CYS A C 1
ATOM 840 O O . CYS A 1 107 ? -1.333 0.451 -24.454 1.00 90.12 107 CYS A O 1
ATOM 842 N N . GLN A 1 108 ? -3.388 0.125 -23.607 1.00 91.19 108 GLN A N 1
ATOM 843 C CA . GLN A 1 108 ? -4.029 -0.129 -24.898 1.00 91.19 108 GLN A CA 1
ATOM 844 C C . GLN A 1 108 ? -3.836 1.043 -25.869 1.00 91.19 108 GLN A C 1
ATOM 846 O O . GLN A 1 108 ? -3.447 0.852 -27.025 1.00 91.19 108 GLN A O 1
ATOM 851 N N . ARG A 1 109 ? -4.036 2.274 -25.385 1.00 93.44 109 ARG A N 1
ATOM 852 C CA . ARG A 1 109 ? -3.813 3.489 -26.175 1.00 93.44 109 ARG A CA 1
ATOM 853 C C . ARG A 1 109 ? -2.352 3.616 -26.621 1.00 93.44 109 ARG A C 1
ATOM 855 O O . ARG A 1 109 ? -2.094 3.974 -27.771 1.00 93.44 109 ARG A O 1
ATOM 862 N N . GLN A 1 110 ? -1.389 3.345 -25.737 1.00 91.25 110 GLN A N 1
ATOM 863 C CA . GLN A 1 110 ? 0.039 3.401 -26.070 1.00 91.25 110 GLN A CA 1
ATOM 864 C C . GLN A 1 110 ? 0.420 2.363 -27.130 1.00 91.25 110 GLN A C 1
ATOM 866 O O . GLN A 1 110 ? 1.140 2.703 -28.069 1.00 91.25 110 GLN A O 1
ATOM 871 N N . SER A 1 111 ? -0.084 1.133 -27.014 1.00 89.75 111 SER A N 1
ATOM 872 C CA . SER A 1 111 ? 0.140 0.071 -27.999 1.00 89.75 111 SER A CA 1
ATOM 873 C C . SER A 1 111 ? -0.371 0.476 -29.382 1.00 89.75 111 SER A C 1
ATOM 875 O O . SER A 1 111 ? 0.380 0.408 -30.351 1.00 89.75 111 SER A O 1
ATOM 877 N N . PHE A 1 112 ? -1.587 1.024 -29.470 1.00 91.81 112 PHE A N 1
ATOM 878 C CA . PHE A 1 112 ? -2.147 1.515 -30.733 1.00 91.81 112 PHE A CA 1
ATOM 879 C C . PHE A 1 112 ? -1.294 2.618 -31.385 1.00 91.81 112 PHE A C 1
ATOM 881 O O . PHE A 1 112 ? -1.026 2.586 -32.588 1.00 91.81 112 PHE A O 1
ATOM 888 N N . LEU A 1 113 ? -0.834 3.599 -30.598 1.00 92.06 113 LEU A N 1
ATOM 889 C CA . LEU A 1 113 ? 0.013 4.678 -31.117 1.00 92.06 113 LEU A CA 1
ATOM 890 C C . LEU A 1 113 ? 1.371 4.175 -31.614 1.00 92.06 113 LEU A C 1
ATOM 892 O O . LEU A 1 113 ? 1.861 4.687 -32.622 1.00 92.06 113 LEU A O 1
ATOM 896 N N . LYS A 1 114 ? 1.966 3.180 -30.943 1.00 91.50 114 LYS A N 1
ATOM 897 C CA . LYS A 1 114 ? 3.221 2.555 -31.385 1.00 91.50 114 LYS A CA 1
ATOM 898 C C . LYS A 1 114 ? 3.043 1.868 -32.735 1.00 91.50 114 LYS A C 1
ATOM 900 O O . LYS A 1 114 ? 3.776 2.196 -33.662 1.00 91.50 114 LYS A O 1
ATOM 905 N N . THR A 1 115 ? 2.013 1.035 -32.885 1.00 90.12 115 THR A N 1
ATOM 906 C CA . THR A 1 115 ? 1.713 0.359 -34.157 1.00 90.12 115 THR A CA 1
ATOM 907 C C . THR A 1 115 ? 1.462 1.363 -35.286 1.00 90.12 115 THR A C 1
ATOM 909 O O . THR A 1 115 ? 1.987 1.213 -36.387 1.00 90.12 115 THR A O 1
ATOM 912 N N . LYS A 1 116 ? 0.727 2.452 -35.014 1.00 91.12 116 LYS A N 1
ATOM 913 C CA . LYS A 1 116 ? 0.504 3.528 -35.994 1.00 91.12 116 LYS A CA 1
ATOM 914 C C . LYS A 1 116 ? 1.806 4.228 -36.406 1.00 91.12 116 LYS A C 1
ATOM 916 O O . LYS A 1 116 ? 1.966 4.584 -37.574 1.00 91.12 116 LYS A O 1
ATOM 921 N N . ALA A 1 117 ? 2.716 4.462 -35.461 1.00 89.94 117 ALA A N 1
ATOM 922 C CA . ALA A 1 117 ? 4.009 5.083 -35.734 1.00 89.94 117 ALA A CA 1
ATOM 923 C C . ALA A 1 117 ? 4.935 4.161 -36.542 1.00 89.94 117 ALA A C 1
ATOM 925 O O . ALA A 1 117 ? 5.590 4.633 -37.469 1.00 89.94 117 ALA A O 1
ATOM 926 N N . GLU A 1 118 ? 4.967 2.865 -36.227 1.00 90.88 118 GLU A N 1
ATOM 927 C CA . GLU A 1 118 ? 5.731 1.859 -36.977 1.00 90.88 118 GLU A CA 1
ATOM 928 C C . GLU A 1 118 ? 5.235 1.740 -38.415 1.00 90.88 118 GLU A C 1
ATOM 930 O O . GLU A 1 118 ? 6.036 1.848 -39.340 1.00 90.88 118 GLU A O 1
ATOM 935 N N . PHE A 1 119 ? 3.915 1.661 -38.608 1.00 87.75 119 PHE A N 1
ATOM 936 C CA . PHE A 1 119 ? 3.317 1.649 -39.940 1.00 87.75 119 PHE A CA 1
ATOM 937 C C . PHE A 1 119 ? 3.739 2.892 -40.732 1.00 87.75 119 PHE A C 1
ATOM 939 O O . PHE A 1 119 ? 4.306 2.768 -41.809 1.00 87.75 119 PHE A O 1
ATOM 946 N N . ARG A 1 120 ? 3.592 4.104 -40.174 1.00 86.75 120 ARG A N 1
ATOM 947 C CA . ARG A 1 120 ? 4.024 5.347 -40.847 1.00 86.75 120 ARG A CA 1
ATOM 948 C C . ARG A 1 120 ? 5.496 5.337 -41.268 1.00 86.75 120 ARG A C 1
ATOM 950 O O . ARG A 1 120 ? 5.801 5.827 -42.350 1.00 86.75 120 ARG A O 1
ATOM 957 N N . LYS A 1 121 ? 6.398 4.783 -40.450 1.00 86.38 121 LYS A N 1
ATOM 958 C CA . LYS A 1 121 ? 7.823 4.669 -40.804 1.00 86.38 121 LYS A CA 1
ATOM 959 C C . LYS A 1 121 ? 8.034 3.749 -42.005 1.00 86.38 121 LYS A C 1
ATOM 961 O O . LYS A 1 121 ? 8.772 4.133 -42.906 1.00 86.38 121 LYS A O 1
ATOM 966 N N . SER A 1 122 ? 7.348 2.606 -42.060 1.00 80.06 122 SER A N 1
ATOM 967 C CA . SER A 1 122 ? 7.439 1.651 -43.175 1.00 80.06 122 SER A CA 1
ATOM 968 C C . SER A 1 122 ? 6.951 2.209 -44.519 1.00 80.06 122 SER A C 1
ATOM 970 O O . SER A 1 122 ? 7.422 1.759 -45.558 1.00 80.06 122 SER A O 1
ATOM 972 N N . PHE A 1 123 ? 6.043 3.193 -44.518 1.00 78.00 123 PHE A N 1
ATOM 973 C CA . PHE A 1 123 ? 5.614 3.900 -45.739 1.00 78.00 123 PHE A CA 1
ATOM 974 C C . PHE A 1 123 ? 6.494 5.102 -46.094 1.00 78.00 123 PHE A C 1
ATOM 976 O O . PHE A 1 123 ? 6.476 5.523 -47.239 1.00 78.00 123 PHE A O 1
ATOM 983 N N . ALA A 1 124 ? 7.258 5.647 -45.144 1.00 72.06 124 ALA A N 1
ATOM 984 C CA . ALA A 1 124 ? 8.183 6.757 -45.386 1.00 72.06 124 ALA A CA 1
ATOM 985 C C . ALA A 1 124 ? 9.581 6.307 -45.862 1.00 72.06 124 ALA A C 1
ATOM 987 O O . ALA A 1 124 ? 10.396 7.148 -46.221 1.00 72.06 124 ALA A O 1
ATOM 988 N N . THR A 1 125 ? 9.882 5.002 -45.816 1.00 61.97 125 THR A N 1
ATOM 989 C CA . THR A 1 125 ? 11.151 4.410 -46.298 1.00 61.97 125 THR A CA 1
ATOM 990 C C . THR A 1 125 ? 11.050 3.788 -47.698 1.00 61.97 125 THR A C 1
ATOM 992 O O . THR A 1 125 ? 12.004 3.160 -48.153 1.00 61.97 125 THR A O 1
ATOM 995 N N . LYS A 1 126 ? 9.911 3.962 -48.377 1.00 54.75 126 LYS A N 1
ATOM 996 C CA . LYS A 1 126 ? 9.710 3.691 -49.806 1.00 54.75 126 LYS A CA 1
ATOM 997 C C . LYS A 1 126 ? 9.515 5.011 -50.533 1.00 54.75 126 LYS A C 1
ATOM 999 O O . LYS A 1 126 ? 9.948 5.078 -51.700 1.00 54.75 126 LYS A O 1
#

Radius of gyration: 22.46 Å; chains: 1; bounding box: 44×43×77 Å